Protein AF-A0A920PI65-F1 (afdb_monomer_lite)

Structure (mmCIF, N/CA/C/O backbone):
data_AF-A0A920PI65-F1
#
_entry.id   AF-A0A920PI65-F1
#
loop_
_atom_site.group_PDB
_atom_site.id
_atom_site.type_symbol
_atom_site.label_atom_id
_atom_site.label_alt_id
_atom_site.label_comp_id
_atom_site.label_asym_id
_atom_site.label_entity_id
_atom_site.label_seq_id
_atom_site.pdbx_PDB_ins_code
_atom_site.Cartn_x
_atom_site.Cartn_y
_atom_site.Cartn_z
_atom_site.occupancy
_atom_site.B_iso_or_equiv
_atom_site.auth_seq_id
_atom_site.auth_comp_id
_atom_site.auth_asym_id
_atom_site.auth_atom_id
_atom_site.pdbx_PDB_model_num
ATOM 1 N N . MET A 1 1 ? -12.262 5.593 -22.373 1.00 29.77 1 MET A N 1
ATOM 2 C CA . MET A 1 1 ? -11.069 4.930 -21.814 1.00 29.77 1 MET A CA 1
ATOM 3 C C . MET A 1 1 ? -11.599 3.911 -20.822 1.00 29.77 1 MET A C 1
ATOM 5 O O . MET A 1 1 ? -12.071 4.310 -19.769 1.00 29.77 1 MET A O 1
ATOM 9 N N . LYS A 1 2 ? -11.741 2.649 -21.243 1.00 24.19 2 LYS A N 1
ATOM 10 C CA . LYS A 1 2 ? -12.342 1.611 -20.395 1.00 24.19 2 LYS A CA 1
ATOM 11 C C . LYS A 1 2 ? -11.337 1.237 -19.317 1.00 24.19 2 LYS A C 1
ATOM 13 O O . LYS A 1 2 ? -10.167 1.021 -19.628 1.00 24.19 2 LYS A O 1
ATOM 18 N N . SER A 1 3 ? -11.783 1.248 -18.072 1.00 31.23 3 SER A N 1
ATOM 19 C CA . SER A 1 3 ? -10.965 0.837 -16.945 1.00 31.23 3 SER A CA 1
ATOM 20 C C . SER A 1 3 ? -10.811 -0.688 -16.953 1.00 31.23 3 SER A C 1
ATOM 22 O O . SER A 1 3 ? -11.662 -1.409 -17.479 1.00 31.23 3 SER A O 1
ATOM 24 N N . LEU A 1 4 ? -9.711 -1.185 -16.382 1.00 33.09 4 LEU A N 1
ATOM 25 C CA . LEU A 1 4 ? -9.401 -2.619 -16.282 1.00 33.09 4 LEU A CA 1
ATOM 26 C C . LEU A 1 4 ? -10.522 -3.420 -15.573 1.00 33.09 4 LEU A C 1
ATOM 28 O O . LEU A 1 4 ? -10.635 -4.626 -15.769 1.00 33.09 4 LEU A O 1
ATOM 32 N N . TRP A 1 5 ? -11.385 -2.723 -14.823 1.00 31.22 5 TRP A N 1
ATOM 33 C CA . TRP A 1 5 ? -12.541 -3.229 -14.080 1.00 31.22 5 TRP A CA 1
ATOM 34 C C . TRP A 1 5 ? -13.646 -3.849 -14.948 1.00 31.22 5 TRP A C 1
ATOM 36 O O . TRP A 1 5 ? -14.326 -4.761 -14.495 1.00 31.22 5 TRP A O 1
ATOM 46 N N . GLU A 1 6 ? -13.827 -3.415 -16.201 1.00 26.77 6 GLU A N 1
ATOM 47 C CA . GLU A 1 6 ? -14.887 -3.966 -17.068 1.00 26.77 6 GLU A CA 1
ATOM 48 C C . GLU A 1 6 ? -14.547 -5.354 -17.654 1.00 26.77 6 GLU A C 1
ATOM 50 O O . GLU A 1 6 ? -15.410 -5.986 -18.261 1.00 26.77 6 GLU A O 1
ATOM 55 N N . LEU A 1 7 ? -13.306 -5.840 -17.505 1.00 29.92 7 LEU A N 1
ATOM 56 C CA . LEU A 1 7 ? -12.799 -7.038 -18.196 1.00 29.92 7 LEU A CA 1
ATOM 57 C C . LEU A 1 7 ? -12.661 -8.292 -17.311 1.00 29.92 7 LEU A C 1
ATOM 59 O O . LEU A 1 7 ? -12.453 -9.376 -17.851 1.00 29.92 7 LEU A O 1
ATOM 63 N N . THR A 1 8 ? -12.764 -8.184 -15.982 1.00 33.88 8 THR A N 1
ATOM 64 C CA . THR A 1 8 ? -12.410 -9.274 -15.043 1.00 33.88 8 THR A CA 1
ATOM 65 C C . THR A 1 8 ? -13.589 -9.903 -14.290 1.00 33.88 8 THR A C 1
ATOM 67 O O . THR A 1 8 ? -13.377 -10.837 -13.522 1.00 33.88 8 THR A O 1
ATOM 70 N N . SER A 1 9 ? -14.830 -9.470 -14.538 1.00 29.69 9 SER A N 1
ATOM 71 C CA . SER A 1 9 ? -16.031 -9.876 -13.777 1.00 29.69 9 SER A CA 1
ATOM 72 C C . SER A 1 9 ? -16.473 -11.351 -13.921 1.00 29.69 9 SER A C 1
ATOM 74 O O . SER A 1 9 ? -17.528 -11.703 -13.401 1.00 29.69 9 SER A O 1
ATOM 76 N N . ASP A 1 10 ? -15.723 -12.221 -14.609 1.00 26.03 10 ASP A N 1
ATOM 77 C CA . ASP A 1 10 ? -16.235 -13.534 -15.050 1.00 26.03 10 ASP A CA 1
ATOM 78 C C . ASP A 1 10 ? -15.689 -14.765 -14.288 1.00 26.03 10 ASP A C 1
ATOM 80 O O . ASP A 1 10 ? -16.074 -15.890 -14.599 1.00 26.03 10 ASP A O 1
ATOM 84 N N . ARG A 1 11 ? -14.801 -14.627 -13.284 1.00 32.66 11 ARG A N 1
ATOM 85 C CA . ARG A 1 11 ? -14.308 -15.789 -12.499 1.00 32.66 11 ARG A CA 1
ATOM 86 C C . ARG A 1 11 ? -13.902 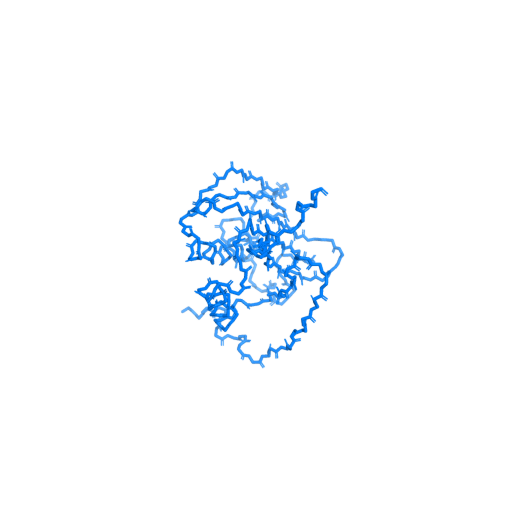-15.439 -11.058 1.00 32.66 11 ARG A C 1
ATOM 88 O O . ARG A 1 11 ? -12.780 -14.993 -10.840 1.00 32.66 11 ARG A O 1
ATOM 95 N N . ALA A 1 12 ? -14.755 -15.738 -10.075 1.00 32.81 12 ALA A N 1
ATOM 96 C CA . ALA A 1 12 ? -14.411 -15.733 -8.645 1.00 32.81 12 ALA A CA 1
ATOM 97 C C . ALA A 1 12 ? -14.524 -17.151 -8.044 1.00 32.81 12 ALA A C 1
ATOM 99 O O . ALA A 1 12 ? -15.470 -17.879 -8.341 1.00 32.81 12 ALA A O 1
ATOM 100 N N . GLY A 1 13 ? -13.538 -17.548 -7.229 1.00 29.41 13 GLY A N 1
ATOM 101 C CA . GLY A 1 13 ? -13.458 -18.837 -6.527 1.00 29.41 13 GLY A CA 1
ATOM 102 C C . GLY A 1 13 ? -13.447 -18.659 -5.001 1.00 29.41 13 GLY A C 1
ATOM 103 O O . GLY A 1 13 ? -12.897 -17.686 -4.497 1.00 29.41 13 GLY A O 1
ATOM 104 N N . HIS A 1 14 ? -14.081 -19.601 -4.296 1.00 30.62 14 HIS A N 1
ATOM 105 C CA . HIS A 1 14 ? -14.411 -19.603 -2.860 1.00 30.62 14 HIS A CA 1
ATOM 106 C C . HIS A 1 14 ? -13.203 -19.653 -1.894 1.00 30.62 14 HIS A C 1
ATOM 108 O O . HIS A 1 14 ? -12.282 -20.438 -2.106 1.00 30.62 14 HIS A O 1
ATOM 114 N N . GLY A 1 15 ? -13.265 -18.904 -0.780 1.00 29.81 15 GLY A N 1
ATOM 115 C CA . GLY A 1 15 ? -12.356 -19.009 0.380 1.00 29.81 15 GLY A CA 1
ATOM 116 C C . GLY A 1 15 ? -13.027 -19.660 1.604 1.00 29.81 15 GLY A C 1
ATOM 117 O O . GLY A 1 15 ? -14.224 -19.473 1.815 1.00 29.81 15 GLY A O 1
ATOM 118 N N . GLN A 1 16 ? -12.271 -20.447 2.384 1.00 26.97 16 GLN A N 1
ATOM 119 C CA . GLN A 1 16 ? -12.708 -21.143 3.611 1.00 26.97 16 GLN A CA 1
ATOM 120 C C . GLN A 1 16 ? -12.143 -20.471 4.880 1.00 26.97 16 GLN A C 1
ATOM 122 O O . GLN A 1 16 ? -11.017 -19.982 4.859 1.00 26.97 16 GLN A O 1
ATOM 127 N N . CYS A 1 17 ? -12.921 -20.491 5.972 1.00 27.92 17 CYS A N 1
ATOM 128 C CA . CYS A 1 17 ? -12.600 -19.941 7.299 1.00 27.92 17 CYS A CA 1
ATOM 129 C C . CYS A 1 17 ? -11.798 -20.945 8.157 1.00 27.92 17 CYS A C 1
ATOM 131 O O . CYS A 1 17 ? -12.104 -22.138 8.126 1.00 27.92 17 CYS A O 1
ATOM 133 N N . VAL A 1 18 ? -10.814 -20.478 8.939 1.00 30.36 18 VAL A N 1
ATOM 134 C CA . VAL A 1 18 ? -10.137 -21.260 9.995 1.00 30.36 18 VAL A CA 1
ATOM 135 C C . VAL A 1 18 ? -10.159 -20.457 11.298 1.00 30.36 18 VAL A C 1
ATOM 137 O O . VAL A 1 18 ? -9.571 -19.380 11.382 1.00 30.36 18 VAL A O 1
ATOM 140 N N . GLU A 1 19 ? -10.825 -21.003 12.309 1.00 36.00 19 GLU A N 1
ATOM 141 C CA . GLU A 1 19 ? -10.927 -20.491 13.679 1.00 36.00 19 GLU A CA 1
ATOM 142 C C . GLU A 1 19 ? -9.970 -21.305 14.565 1.00 36.00 19 GLU A C 1
ATOM 144 O O . GLU A 1 19 ? -10.100 -22.523 14.574 1.00 36.00 19 GLU A O 1
ATOM 149 N N . ASP A 1 20 ? -8.984 -20.658 15.218 1.00 31.56 20 ASP A N 1
ATOM 150 C CA . ASP A 1 20 ? -8.366 -21.114 16.497 1.00 31.56 20 ASP A CA 1
ATOM 151 C C . ASP A 1 20 ? -7.124 -20.322 16.976 1.00 31.56 20 ASP A C 1
ATOM 153 O O . ASP A 1 20 ? -6.540 -20.617 18.018 1.00 31.56 20 ASP A O 1
ATOM 157 N N . ALA A 1 21 ? -6.736 -19.239 16.310 1.00 35.09 21 ALA A N 1
ATOM 158 C CA . ALA A 1 21 ? -5.955 -18.181 16.954 1.00 35.09 21 ALA A CA 1
ATOM 159 C C . ALA A 1 21 ? -6.862 -16.955 17.034 1.00 35.09 21 ALA A C 1
ATOM 161 O O . ALA A 1 21 ? -7.636 -16.738 16.110 1.00 35.09 21 ALA A O 1
ATOM 162 N N . GLY A 1 22 ? -6.781 -16.127 18.079 1.00 34.72 22 GLY A N 1
ATOM 163 C CA . GLY A 1 22 ? -7.484 -14.830 18.169 1.00 34.72 22 GLY A CA 1
ATOM 164 C C . GLY A 1 22 ? -7.027 -13.792 17.126 1.00 34.72 22 GLY A C 1
ATOM 165 O O . GLY A 1 22 ? -6.930 -12.609 17.426 1.00 34.72 22 GLY A O 1
ATOM 166 N N . VAL A 1 23 ? -6.685 -14.259 15.929 1.00 36.06 23 VAL A N 1
ATOM 167 C CA . VAL A 1 23 ? -6.328 -13.554 14.715 1.00 36.06 23 VAL A CA 1
ATOM 168 C C . VAL A 1 23 ? -7.332 -14.045 13.673 1.00 36.06 23 VAL A C 1
ATOM 170 O O . VAL A 1 23 ? -7.195 -15.151 13.150 1.00 36.06 23 VAL A O 1
ATOM 173 N N . VAL A 1 24 ? -8.368 -13.251 13.401 1.00 40.75 24 VAL A N 1
ATOM 174 C CA . VAL A 1 24 ? -9.235 -13.494 12.241 1.00 40.75 24 VAL A CA 1
ATOM 175 C C . VAL A 1 24 ? -8.351 -13.333 11.006 1.00 40.75 24 VAL A C 1
ATOM 177 O O . VAL A 1 24 ? -7.825 -12.253 10.749 1.00 40.75 24 VAL A O 1
ATOM 180 N N . ASN A 1 25 ? -8.103 -14.435 10.302 1.00 38.75 25 ASN A N 1
ATOM 181 C CA . ASN A 1 25 ? -7.073 -14.530 9.276 1.00 38.75 25 ASN A CA 1
ATOM 182 C C . ASN A 1 25 ? -7.667 -14.885 7.904 1.00 38.75 25 ASN A C 1
ATOM 184 O O . ASN A 1 25 ? -8.428 -15.837 7.768 1.00 38.75 25 ASN A O 1
ATOM 188 N N . VAL A 1 26 ? -7.165 -14.152 6.904 1.00 40.97 26 VAL A N 1
ATOM 189 C CA . VAL A 1 26 ? -7.153 -14.390 5.448 1.00 40.97 26 VAL A CA 1
ATOM 190 C C . VAL A 1 26 ? -8.433 -14.096 4.655 1.00 40.97 26 VAL A C 1
ATOM 192 O O . VAL A 1 26 ? -9.360 -14.897 4.592 1.00 40.97 26 VAL A O 1
ATOM 195 N N . VAL A 1 27 ? -8.364 -13.031 3.845 1.00 41.81 27 VAL A N 1
ATOM 196 C CA . VAL A 1 27 ? -8.966 -13.028 2.503 1.00 41.81 27 VAL A CA 1
ATOM 197 C C . VAL A 1 27 ? -7.903 -12.621 1.477 1.00 41.81 27 VAL A C 1
ATOM 199 O O . VAL A 1 27 ? -7.287 -11.561 1.571 1.00 41.81 27 VAL A O 1
ATOM 202 N N . ASN A 1 28 ? -7.677 -13.509 0.508 1.00 41.00 28 ASN A N 1
ATOM 203 C CA . ASN A 1 28 ? -6.784 -13.338 -0.636 1.00 41.00 28 ASN A CA 1
ATOM 204 C C . ASN A 1 28 ? -7.490 -12.459 -1.684 1.00 41.00 28 ASN A C 1
ATOM 206 O O . ASN A 1 28 ? -8.526 -12.862 -2.217 1.00 41.00 28 ASN A O 1
ATOM 210 N N . PHE A 1 29 ? -6.963 -11.264 -1.961 1.00 48.81 29 PHE A N 1
ATOM 211 C CA . PHE A 1 29 ? -7.580 -10.285 -2.859 1.00 48.81 29 PHE A CA 1
ATOM 212 C C . PHE A 1 29 ? -6.817 -10.196 -4.179 1.00 48.81 29 PHE A C 1
ATOM 214 O O . PHE A 1 29 ? -5.951 -9.339 -4.334 1.00 48.81 29 PHE A O 1
ATOM 221 N N . PRO A 1 30 ? -7.152 -10.983 -5.208 1.00 39.09 30 PRO A N 1
ATOM 222 C CA . PRO A 1 30 ? -6.666 -10.639 -6.532 1.00 39.09 30 PRO A CA 1
ATOM 223 C C . PRO A 1 30 ? -7.410 -9.417 -7.108 1.00 39.09 30 PRO A C 1
ATOM 225 O O . PRO A 1 30 ? -6.855 -8.743 -7.971 1.00 39.09 30 PRO A O 1
ATOM 228 N N . PHE A 1 31 ? -8.618 -9.091 -6.621 1.00 45.06 31 PHE A N 1
ATOM 229 C CA . PHE A 1 31 ? -9.453 -7.988 -7.110 1.00 45.06 31 PHE A CA 1
ATOM 230 C C . PHE A 1 31 ? -10.370 -7.492 -5.981 1.00 45.06 31 PHE A C 1
ATOM 232 O O . PHE A 1 31 ? -11.072 -8.298 -5.378 1.00 45.06 31 PHE A O 1
ATOM 239 N N . ALA A 1 32 ? -10.350 -6.198 -5.660 1.00 45.94 32 ALA A N 1
ATOM 240 C CA . ALA A 1 32 ? -11.229 -5.596 -4.656 1.00 45.94 32 ALA A CA 1
ATOM 241 C C . ALA A 1 32 ? -12.705 -5.727 -5.085 1.00 45.94 32 ALA A C 1
ATOM 243 O O . ALA A 1 32 ? -13.217 -4.902 -5.838 1.00 45.94 32 ALA A O 1
ATOM 244 N N . ASP A 1 33 ? -13.365 -6.799 -4.651 1.00 54.50 33 ASP A N 1
ATOM 245 C CA . ASP A 1 33 ? -14.791 -7.024 -4.868 1.00 54.50 33 ASP A CA 1
ATOM 246 C C . ASP A 1 33 ? -15.602 -6.152 -3.897 1.00 54.50 33 ASP A C 1
ATOM 248 O O . ASP A 1 33 ? -15.332 -6.118 -2.690 1.00 54.50 33 ASP A O 1
ATOM 252 N N . ALA A 1 34 ? -16.624 -5.470 -4.418 1.00 53.53 34 ALA A N 1
ATOM 253 C CA . ALA A 1 34 ? -17.584 -4.710 -3.626 1.00 53.53 34 ALA A CA 1
ATOM 254 C C . ALA A 1 34 ? -18.240 -5.585 -2.545 1.00 53.53 34 ALA A C 1
ATOM 256 O O . ALA A 1 34 ? -18.548 -5.090 -1.466 1.00 53.53 34 ALA A O 1
ATOM 257 N N . GLN A 1 35 ? -18.403 -6.890 -2.787 1.00 52.50 35 GLN A N 1
ATOM 258 C CA . GLN A 1 35 ? -18.973 -7.804 -1.800 1.00 52.50 35 GLN A CA 1
ATOM 259 C C . GLN A 1 35 ? -18.072 -7.995 -0.571 1.00 52.50 35 GLN A C 1
ATOM 261 O O . GLN A 1 35 ? -18.573 -8.029 0.550 1.00 52.50 35 GLN A O 1
ATOM 266 N N . ALA A 1 36 ? -16.754 -8.081 -0.759 1.00 57.78 36 ALA A N 1
ATOM 267 C CA . ALA A 1 36 ? -15.803 -8.243 0.340 1.00 57.78 36 ALA A CA 1
ATOM 268 C C . ALA A 1 36 ? -15.636 -6.944 1.141 1.00 57.78 36 ALA A C 1
ATOM 270 O O . ALA A 1 36 ? -15.553 -6.983 2.366 1.00 57.78 36 ALA A O 1
ATOM 271 N N . ILE A 1 37 ? -15.663 -5.791 0.464 1.00 63.25 37 ILE A N 1
ATOM 272 C CA . ILE A 1 37 ? -15.686 -4.478 1.125 1.00 63.25 37 ILE A CA 1
ATOM 273 C C . ILE A 1 37 ? -16.965 -4.334 1.954 1.00 63.25 37 ILE A C 1
ATOM 275 O O . ILE A 1 37 ? -16.884 -4.013 3.134 1.00 63.25 37 ILE A O 1
ATOM 279 N N . ASN A 1 38 ? -18.126 -4.660 1.379 1.00 65.25 38 ASN A N 1
ATOM 280 C CA . ASN A 1 38 ? -19.400 -4.639 2.097 1.00 65.25 38 ASN A CA 1
ATOM 281 C C . ASN A 1 38 ? -19.410 -5.625 3.273 1.00 65.25 38 ASN A C 1
ATOM 283 O O . ASN A 1 38 ? -20.003 -5.331 4.304 1.00 65.25 38 ASN A O 1
ATOM 287 N N . PHE A 1 39 ? -18.757 -6.783 3.139 1.00 63.19 39 PHE A N 1
ATOM 288 C CA . PHE A 1 39 ? -18.606 -7.740 4.232 1.00 63.19 39 PHE A CA 1
ATOM 289 C C . PHE A 1 39 ? -17.760 -7.154 5.368 1.00 63.19 39 PHE A C 1
ATOM 291 O O . PHE A 1 39 ? -18.178 -7.221 6.519 1.00 63.19 39 PHE A O 1
ATOM 298 N N . ILE A 1 40 ? -16.616 -6.534 5.066 1.00 66.00 40 ILE A N 1
ATOM 299 C CA . ILE A 1 40 ? -15.779 -5.870 6.076 1.00 66.00 40 ILE A CA 1
ATOM 300 C C . ILE A 1 40 ? -16.555 -4.726 6.742 1.00 66.00 40 ILE A C 1
ATOM 302 O O . ILE A 1 40 ? -16.621 -4.677 7.965 1.00 66.00 40 ILE A O 1
ATOM 306 N N . GLU A 1 41 ? -17.201 -3.853 5.965 1.00 68.19 41 GLU A N 1
ATOM 307 C CA . GLU A 1 41 ? -18.021 -2.755 6.496 1.00 68.19 41 GLU A CA 1
ATOM 308 C C . GLU A 1 41 ? -19.160 -3.274 7.393 1.00 68.19 41 GLU A C 1
ATOM 310 O O . GLU A 1 41 ? -19.354 -2.760 8.495 1.00 68.19 41 GLU A O 1
ATOM 315 N N . ALA A 1 42 ? -19.873 -4.325 6.970 1.00 64.88 42 ALA A N 1
ATOM 316 C CA . ALA A 1 42 ? -20.967 -4.915 7.740 1.00 64.88 42 ALA A CA 1
ATOM 317 C C . ALA A 1 42 ? -20.484 -5.512 9.071 1.00 64.88 42 ALA A C 1
ATOM 319 O O . ALA A 1 42 ? -21.045 -5.182 10.115 1.00 64.88 42 ALA A O 1
ATOM 320 N N . ASN A 1 43 ? -19.409 -6.307 9.049 1.00 63.53 43 ASN A N 1
ATOM 321 C CA . ASN A 1 43 ? -18.868 -6.973 10.242 1.00 63.53 43 ASN A CA 1
ATOM 322 C C . ASN A 1 43 ? -18.126 -6.012 11.195 1.00 63.53 43 ASN A C 1
ATOM 324 O O . ASN A 1 43 ? -17.973 -6.296 12.383 1.00 63.53 43 ASN A O 1
ATOM 328 N N . LEU A 1 44 ? -17.644 -4.870 10.692 1.00 66.88 44 LEU A N 1
ATOM 329 C CA . LEU A 1 44 ? -17.165 -3.775 11.540 1.00 66.88 44 LEU A CA 1
ATOM 330 C C . LEU A 1 44 ? -18.337 -3.036 12.197 1.00 66.88 44 LEU A C 1
ATOM 332 O O . LEU A 1 44 ? -18.243 -2.646 13.357 1.00 66.88 44 LEU A O 1
ATOM 336 N N . SER A 1 45 ? -19.448 -2.856 11.474 1.00 64.62 45 SER A N 1
ATOM 337 C CA . SER A 1 45 ? -20.621 -2.132 11.978 1.00 64.62 45 SER A CA 1
ATOM 338 C C . SER A 1 45 ? -21.450 -2.915 13.001 1.00 64.62 45 SER A C 1
ATOM 340 O O . SER A 1 45 ? -22.059 -2.305 13.879 1.00 64.62 45 SER A O 1
ATOM 342 N N . ASP A 1 46 ? -21.472 -4.248 12.912 1.00 63.56 46 ASP A N 1
ATOM 343 C CA . ASP A 1 46 ? -22.233 -5.115 13.821 1.00 63.56 46 ASP A CA 1
ATOM 344 C C . ASP A 1 46 ? -21.452 -5.525 15.088 1.00 63.56 46 ASP A C 1
ATOM 346 O O . ASP A 1 46 ? -22.020 -6.135 15.995 1.00 63.56 46 ASP A O 1
ATOM 350 N N . GLY A 1 47 ? -20.170 -5.146 15.180 1.00 60.09 47 GLY A N 1
ATOM 351 C CA . GLY A 1 47 ? -19.298 -5.416 16.324 1.00 60.09 47 GLY A CA 1
ATOM 352 C C . GLY A 1 47 ? -18.756 -6.848 16.404 1.00 60.09 47 GLY A C 1
ATOM 353 O O . GLY A 1 47 ? -18.049 -7.164 17.362 1.00 60.09 47 GLY A O 1
ATOM 354 N N . THR A 1 48 ? -19.030 -7.708 15.416 1.00 61.19 48 THR A N 1
ATOM 355 C CA . THR A 1 48 ? -18.600 -9.122 15.396 1.00 61.19 48 THR A CA 1
ATOM 356 C C . THR A 1 48 ? -17.080 -9.260 15.346 1.00 61.19 48 THR A C 1
ATOM 358 O O . THR A 1 48 ? -16.512 -10.187 15.924 1.00 61.19 48 THR A O 1
ATOM 361 N N . VAL A 1 49 ? -16.403 -8.315 14.691 1.00 61.22 49 VAL A N 1
ATOM 362 C CA . VAL A 1 49 ? -14.939 -8.297 14.565 1.00 61.22 49 VAL A CA 1
ATOM 363 C C . VAL A 1 49 ? -14.242 -7.829 15.853 1.00 61.22 49 VAL A C 1
ATOM 365 O O . VAL A 1 49 ? -13.085 -8.175 16.066 1.00 61.22 49 VAL A O 1
ATOM 368 N N . GLY A 1 50 ? -14.931 -7.139 16.769 1.00 65.69 50 GLY A N 1
ATOM 369 C CA . GLY A 1 50 ? -14.303 -6.500 17.932 1.00 65.69 50 GLY A CA 1
ATOM 370 C C . GLY A 1 50 ? -13.501 -5.243 17.565 1.00 65.69 50 GLY A C 1
ATOM 371 O O . GLY A 1 50 ? -13.611 -4.724 16.454 1.00 65.69 50 GLY A O 1
ATOM 372 N N . ASP A 1 51 ? -12.690 -4.737 18.498 1.00 71.56 51 ASP A N 1
ATOM 373 C CA . ASP A 1 51 ? -11.925 -3.501 18.288 1.00 71.56 51 ASP A CA 1
ATOM 374 C C . ASP A 1 51 ? -10.718 -3.764 17.379 1.00 71.56 51 ASP A C 1
ATOM 376 O O . ASP A 1 51 ? -9.789 -4.482 17.767 1.00 71.56 51 ASP A O 1
ATOM 380 N N . VAL A 1 52 ? -10.701 -3.171 16.183 1.00 76.88 52 VAL A N 1
ATOM 381 C CA . VAL A 1 52 ? -9.562 -3.270 15.258 1.00 76.88 52 VAL A CA 1
ATOM 382 C C . VAL A 1 52 ? -8.305 -2.685 15.914 1.00 76.88 52 VAL A C 1
ATOM 384 O O . VAL A 1 52 ? -8.286 -1.565 16.417 1.00 76.88 52 VAL A O 1
ATOM 387 N N . THR A 1 53 ? -7.222 -3.460 15.938 1.00 81.44 53 THR A N 1
ATOM 388 C CA . THR A 1 53 ? -5.939 -3.061 16.542 1.00 81.44 53 THR A CA 1
ATOM 389 C C . THR A 1 53 ? -4.898 -2.643 15.511 1.00 81.44 53 THR A C 1
ATOM 391 O O . THR A 1 53 ? -3.920 -1.985 15.860 1.00 81.44 53 THR A O 1
ATOM 394 N N . GLY A 1 54 ? -5.104 -2.986 14.240 1.00 86.50 54 GLY A N 1
ATOM 395 C CA . GLY A 1 54 ? -4.265 -2.546 13.130 1.00 86.50 54 GLY A CA 1
ATOM 396 C C . GLY A 1 54 ? -4.583 -3.291 11.843 1.00 86.50 54 GLY A C 1
ATOM 397 O O . GLY A 1 54 ? -5.315 -4.279 11.860 1.00 86.50 54 GLY A O 1
ATOM 398 N N . VAL A 1 55 ? -4.003 -2.825 10.742 1.00 90.88 55 VAL A N 1
ATOM 399 C CA . VAL A 1 55 ? -4.114 -3.440 9.413 1.00 90.88 55 VAL A CA 1
ATOM 400 C C . VAL A 1 55 ? -2.722 -3.736 8.872 1.00 90.88 55 VAL A C 1
ATOM 402 O O . VAL A 1 55 ? -1.806 -2.939 9.058 1.00 90.88 55 VAL A O 1
ATOM 405 N N . ASP A 1 56 ? -2.571 -4.855 8.173 1.00 92.94 56 ASP A N 1
ATOM 406 C CA . ASP A 1 56 ? -1.366 -5.201 7.429 1.00 92.94 56 ASP A CA 1
ATOM 407 C C . ASP A 1 56 ? -1.719 -5.561 5.982 1.00 92.94 56 ASP A C 1
ATOM 409 O O . ASP A 1 56 ? -2.599 -6.389 5.718 1.00 92.94 56 ASP A O 1
ATOM 413 N N . VAL A 1 57 ? -1.032 -4.904 5.048 1.00 93.25 57 VAL A N 1
ATOM 414 C CA . VAL A 1 57 ? -1.188 -5.080 3.605 1.00 93.25 57 VAL A CA 1
ATOM 415 C C . VAL A 1 57 ? 0.121 -5.602 3.027 1.00 93.25 57 VAL A C 1
ATOM 417 O O . VAL A 1 57 ? 1.152 -4.929 3.104 1.00 93.25 57 VAL A O 1
ATOM 420 N N . ARG A 1 58 ? 0.088 -6.791 2.421 1.00 94.06 58 ARG A N 1
ATOM 421 C CA . ARG A 1 58 ? 1.271 -7.439 1.838 1.00 94.06 58 ARG A CA 1
ATOM 422 C C . ARG A 1 58 ? 1.084 -7.709 0.365 1.00 94.06 58 ARG A C 1
ATOM 424 O O . ARG A 1 58 ? 0.075 -8.273 -0.047 1.00 94.06 58 ARG A O 1
ATOM 431 N N . LEU A 1 59 ? 2.084 -7.337 -0.423 1.00 93.62 59 LEU A N 1
ATOM 432 C CA . LEU A 1 59 ? 2.104 -7.574 -1.858 1.00 93.62 59 LEU A CA 1
ATOM 433 C C . LEU A 1 59 ? 3.367 -8.331 -2.256 1.00 93.62 59 LEU A C 1
ATOM 435 O O 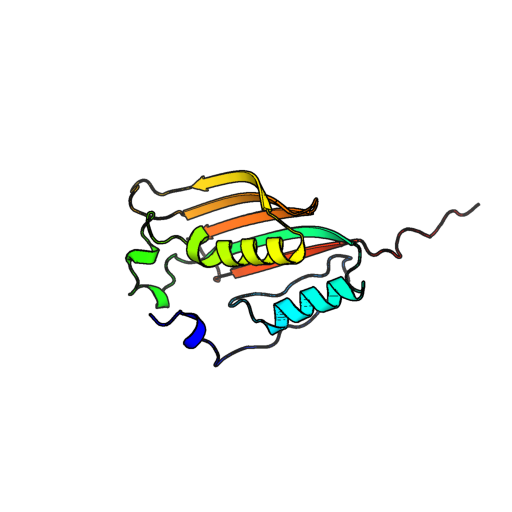. LEU A 1 59 ? 4.475 -7.975 -1.863 1.00 93.62 59 LEU A O 1
ATOM 439 N N . HIS A 1 60 ? 3.215 -9.331 -3.110 1.00 93.62 60 HIS A N 1
ATOM 440 C CA . HIS A 1 60 ? 4.331 -9.929 -3.831 1.00 93.62 60 HIS A CA 1
ATOM 441 C C . HIS A 1 60 ? 3.900 -10.167 -5.270 1.00 93.62 60 HIS A C 1
ATOM 443 O O . HIS A 1 60 ? 2.849 -10.753 -5.517 1.00 93.62 60 HIS A O 1
ATOM 449 N N . PHE A 1 61 ? 4.717 -9.720 -6.216 1.00 92.25 61 PHE A N 1
ATOM 450 C CA . PHE A 1 61 ? 4.552 -10.030 -7.630 1.00 92.25 61 PHE A CA 1
ATOM 451 C C . PHE A 1 61 ? 5.759 -10.811 -8.117 1.00 92.25 61 PHE A C 1
ATOM 453 O O . PHE A 1 61 ? 6.886 -10.346 -7.971 1.00 92.25 61 PHE A O 1
ATOM 460 N N . THR A 1 62 ? 5.547 -11.951 -8.778 1.00 91.88 62 THR A N 1
ATOM 461 C CA . THR A 1 62 ? 6.654 -12.697 -9.402 1.00 91.88 62 THR A CA 1
ATOM 462 C C . THR A 1 62 ? 7.393 -11.813 -10.412 1.00 91.88 62 THR A C 1
ATOM 464 O O . THR A 1 62 ? 8.614 -11.862 -10.544 1.00 91.88 62 THR A O 1
ATOM 467 N N . SER A 1 63 ? 6.640 -10.981 -11.135 1.00 88.25 63 SER A N 1
ATOM 468 C CA . SER A 1 63 ? 7.175 -9.953 -12.020 1.00 88.25 63 SER A CA 1
ATOM 469 C C . SER A 1 63 ? 6.190 -8.800 -12.154 1.00 88.25 63 SER A C 1
ATOM 471 O O . SER A 1 63 ? 5.002 -9.039 -12.388 1.00 88.25 63 SER A O 1
ATOM 473 N N . TRP A 1 64 ? 6.695 -7.571 -12.127 1.00 88.12 64 TRP A N 1
ATOM 474 C CA . TRP A 1 64 ? 5.940 -6.380 -12.483 1.00 88.12 64 TRP A CA 1
ATOM 475 C C . TRP A 1 64 ? 6.484 -5.740 -13.768 1.00 88.12 64 TRP A C 1
ATOM 477 O O . TRP A 1 64 ? 7.694 -5.523 -13.877 1.00 88.12 64 TRP A O 1
ATOM 487 N N . PRO A 1 65 ? 5.625 -5.404 -14.747 1.00 85.00 65 PRO A N 1
ATOM 488 C CA . PRO A 1 65 ? 4.204 -5.727 -14.851 1.00 85.00 65 PRO A CA 1
ATOM 489 C C . PRO A 1 65 ? 3.987 -7.235 -14.973 1.00 85.00 65 PRO A C 1
ATOM 491 O O . PRO A 1 65 ? 4.871 -7.971 -15.426 1.00 85.00 65 PRO A O 1
ATOM 494 N N . ARG A 1 66 ? 2.794 -7.706 -14.606 1.00 81.31 66 ARG A N 1
ATOM 495 C CA . ARG A 1 66 ? 2.475 -9.135 -14.685 1.00 81.31 66 ARG A CA 1
ATOM 496 C C . ARG A 1 66 ? 2.523 -9.622 -16.132 1.00 81.31 66 ARG A C 1
ATOM 498 O O . ARG A 1 66 ? 2.347 -8.852 -17.074 1.00 81.31 66 ARG A O 1
ATOM 505 N N . VAL A 1 67 ? 2.716 -10.927 -16.331 1.00 73.75 67 VAL A N 1
ATOM 506 C CA . VAL A 1 67 ? 2.918 -11.516 -17.672 1.00 73.75 67 VAL A CA 1
ATOM 507 C C . VAL A 1 67 ? 1.796 -11.155 -18.654 1.00 73.75 67 VAL A C 1
ATOM 509 O O . VAL A 1 67 ? 2.073 -10.845 -19.811 1.00 73.75 67 VAL A O 1
ATOM 512 N N . TRP A 1 68 ? 0.550 -11.121 -18.186 1.00 69.88 68 TRP A N 1
ATOM 513 C CA . TRP A 1 68 ? -0.622 -10.750 -18.985 1.00 69.88 68 TRP A CA 1
ATOM 514 C C . TRP A 1 68 ? -0.775 -9.231 -19.202 1.00 69.88 68 TRP A C 1
ATOM 516 O O . TRP A 1 68 ? -1.516 -8.814 -20.085 1.00 69.88 68 TRP A O 1
ATOM 526 N N . GLN A 1 69 ? -0.042 -8.403 -18.451 1.00 64.12 69 GLN A N 1
ATOM 527 C CA . GLN A 1 69 ? -0.001 -6.939 -18.571 1.00 64.12 69 GLN A CA 1
ATOM 528 C C . GLN A 1 69 ? 1.171 -6.435 -19.427 1.00 64.12 69 GLN A C 1
ATOM 530 O O . GLN A 1 69 ? 1.313 -5.231 -19.624 1.00 64.12 69 GLN A O 1
ATOM 535 N N . LYS A 1 70 ? 2.016 -7.321 -19.971 1.00 62.19 70 LYS A N 1
ATOM 536 C CA . LYS A 1 70 ? 3.249 -6.943 -20.692 1.00 62.19 70 LYS A CA 1
ATOM 537 C C . LYS A 1 70 ? 3.042 -6.022 -21.902 1.00 62.19 70 LYS A C 1
ATOM 539 O O . LYS A 1 70 ? 3.976 -5.331 -22.302 1.00 62.19 70 LYS A O 1
ATOM 544 N N . THR A 1 71 ? 1.847 -5.986 -22.491 1.00 66.00 71 THR A N 1
ATOM 545 C CA . THR A 1 71 ? 1.520 -5.060 -23.591 1.00 66.00 71 THR A CA 1
ATOM 546 C C . THR A 1 71 ? 1.360 -3.611 -23.112 1.00 66.00 71 THR A C 1
ATOM 548 O O . THR A 1 71 ? 1.567 -2.682 -23.891 1.00 66.00 71 THR A O 1
ATOM 551 N N . ALA A 1 72 ? 1.089 -3.395 -21.823 1.00 73.50 72 ALA A N 1
ATOM 552 C CA . ALA A 1 72 ? 1.022 -2.093 -21.171 1.00 73.50 72 ALA A CA 1
ATOM 553 C C . ALA A 1 72 ? 2.394 -1.698 -20.593 1.00 73.50 72 ALA A C 1
ATOM 555 O O . ALA A 1 72 ? 2.573 -1.581 -19.384 1.00 73.50 72 ALA A O 1
ATOM 556 N N . ARG A 1 73 ? 3.380 -1.467 -21.475 1.00 73.50 73 ARG A N 1
ATOM 557 C CA . ARG A 1 73 ? 4.769 -1.106 -21.097 1.00 73.50 73 ARG A CA 1
ATOM 558 C C . ARG A 1 73 ? 4.872 0.091 -20.145 1.00 73.50 73 ARG A C 1
ATOM 560 O O . ARG A 1 73 ? 5.848 0.198 -19.414 1.00 73.50 73 ARG A O 1
ATOM 567 N N . TRP A 1 74 ? 3.880 0.978 -20.152 1.00 79.94 74 TRP A N 1
ATOM 568 C CA . TRP A 1 74 ? 3.824 2.141 -19.270 1.00 79.94 74 TRP A CA 1
ATOM 569 C C . TRP A 1 74 ? 3.748 1.769 -17.780 1.00 79.94 74 TRP A C 1
ATOM 571 O O . TRP A 1 74 ? 4.229 2.535 -16.955 1.00 79.94 74 TRP A O 1
ATOM 581 N N . LEU A 1 75 ? 3.236 0.580 -17.434 1.00 82.88 75 LEU A N 1
ATOM 582 C CA . LEU A 1 75 ? 3.183 0.079 -16.053 1.00 82.88 75 LEU A CA 1
ATOM 583 C C . LEU A 1 75 ? 4.573 -0.127 -15.436 1.00 82.88 75 LEU A C 1
ATOM 585 O O . LEU A 1 75 ? 4.701 -0.101 -14.214 1.00 82.88 75 LEU A O 1
ATOM 589 N N . SER A 1 76 ? 5.597 -0.338 -16.271 1.00 83.06 76 SER A N 1
ATOM 590 C CA . SER A 1 76 ? 7.000 -0.445 -15.853 1.00 83.06 76 SER A CA 1
ATOM 591 C C . SER A 1 76 ? 7.667 0.908 -15.625 1.00 83.06 76 SER A C 1
ATOM 593 O O . SER A 1 76 ? 8.788 0.935 -15.131 1.00 83.06 76 SER A O 1
ATOM 595 N N . LEU A 1 77 ? 7.050 2.013 -16.052 1.00 88.38 77 LEU A N 1
ATOM 596 C CA . LEU A 1 77 ? 7.666 3.338 -16.014 1.00 88.38 77 LEU A CA 1
ATOM 597 C C . LEU A 1 77 ? 7.314 4.053 -14.715 1.00 88.38 77 LEU A C 1
ATOM 599 O O . LEU A 1 77 ? 6.170 4.020 -14.275 1.00 88.38 77 LEU A O 1
ATOM 603 N N . ARG A 1 78 ? 8.278 4.754 -14.122 1.00 88.19 78 ARG A N 1
ATOM 604 C CA . ARG A 1 78 ? 8.104 5.435 -12.833 1.00 88.19 78 ARG A CA 1
ATOM 605 C C . ARG A 1 78 ? 7.092 6.574 -12.871 1.00 88.19 78 ARG A C 1
ATOM 607 O O . ARG A 1 78 ? 6.346 6.763 -11.920 1.00 88.19 78 ARG A O 1
ATOM 614 N N . GLU A 1 79 ? 7.076 7.347 -13.953 1.00 84.69 79 GLU A N 1
ATOM 615 C CA . GLU A 1 79 ? 6.203 8.524 -14.060 1.00 84.69 79 GLU A CA 1
ATOM 616 C C . GLU A 1 79 ? 4.723 8.152 -14.059 1.00 84.69 79 GLU A C 1
ATOM 618 O O . GLU A 1 79 ? 3.880 8.905 -13.572 1.00 84.69 79 GLU A O 1
ATOM 623 N N . GLN A 1 80 ? 4.410 7.007 -14.664 1.00 77.50 80 GLN A N 1
ATOM 624 C CA . GLN A 1 80 ? 3.049 6.648 -15.014 1.00 77.50 80 GLN A CA 1
ATOM 625 C C . GLN A 1 80 ? 2.664 5.235 -14.611 1.00 77.50 80 GLN A C 1
ATOM 627 O O . GLN A 1 80 ? 1.614 4.797 -15.036 1.00 77.50 80 GLN A O 1
ATOM 632 N N . GLY A 1 81 ? 3.461 4.506 -13.848 1.00 85.81 81 GLY A N 1
ATOM 633 C CA . GLY A 1 81 ? 3.218 3.100 -13.551 1.00 85.81 81 GLY A CA 1
ATOM 634 C C . GLY A 1 81 ? 3.550 2.770 -12.107 1.00 85.81 81 GLY A C 1
ATOM 635 O O . GLY A 1 81 ? 3.364 3.596 -11.215 1.00 85.81 81 GLY A O 1
ATOM 636 N N . GLY A 1 82 ? 4.044 1.553 -11.899 1.00 90.56 82 GLY A N 1
ATOM 637 C CA . GLY A 1 82 ? 4.357 1.038 -10.573 1.00 90.56 82 GLY A CA 1
ATOM 638 C C . GLY A 1 82 ? 3.149 0.435 -9.861 1.00 90.56 82 GLY A C 1
ATOM 639 O O . GLY A 1 82 ? 2.026 0.936 -9.924 1.00 90.56 82 GLY A O 1
ATOM 640 N N . PHE A 1 83 ? 3.371 -0.677 -9.173 1.00 91.19 83 PHE A N 1
ATOM 641 C CA . PHE A 1 83 ? 2.317 -1.349 -8.424 1.00 91.19 83 PHE A CA 1
ATOM 642 C C . PHE A 1 83 ? 1.890 -0.575 -7.171 1.00 91.19 83 PHE A C 1
ATOM 644 O O . PHE A 1 83 ? 0.772 -0.770 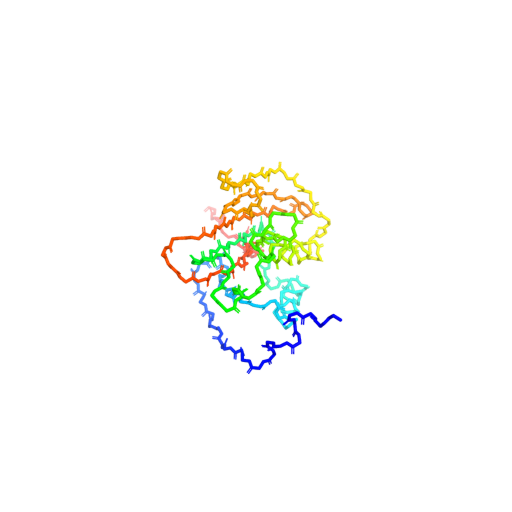-6.700 1.00 91.19 83 PHE A O 1
ATOM 651 N N . ILE A 1 84 ? 2.712 0.333 -6.641 1.00 93.75 84 ILE A N 1
ATOM 652 C CA . ILE A 1 84 ? 2.291 1.260 -5.586 1.00 93.75 84 ILE A CA 1
ATOM 653 C C . ILE A 1 84 ? 1.123 2.100 -6.103 1.00 93.75 84 ILE A C 1
ATOM 655 O O . ILE A 1 84 ? 0.075 2.201 -5.467 1.00 93.75 84 ILE A O 1
ATOM 659 N N . ARG A 1 85 ? 1.264 2.667 -7.300 1.00 90.19 85 ARG A N 1
ATOM 660 C CA . ARG A 1 85 ? 0.227 3.527 -7.864 1.00 90.19 85 ARG A CA 1
ATOM 661 C C . ARG A 1 85 ? -0.989 2.739 -8.337 1.00 90.19 85 ARG A C 1
ATOM 663 O O . ARG A 1 85 ? -2.113 3.181 -8.128 1.00 90.19 85 ARG A O 1
ATOM 670 N N . GLU A 1 86 ? -0.768 1.586 -8.957 1.00 87.56 86 GLU A N 1
ATOM 671 C CA . GLU A 1 86 ? -1.826 0.815 -9.625 1.00 87.56 86 GLU A CA 1
ATOM 672 C C . GLU A 1 86 ? -2.523 -0.205 -8.717 1.00 87.56 86 GLU A C 1
ATOM 674 O O . GLU A 1 86 ? -3.607 -0.674 -9.045 1.00 87.56 86 GLU A O 1
ATOM 679 N N . VAL A 1 87 ? -1.905 -0.589 -7.596 1.00 90.25 87 VAL A N 1
ATOM 680 C CA . VAL A 1 87 ? -2.453 -1.594 -6.673 1.00 90.25 87 VAL A CA 1
ATOM 681 C C . VAL A 1 87 ? -2.570 -1.028 -5.266 1.00 90.25 87 VAL A C 1
ATOM 683 O O . VAL A 1 87 ? -3.661 -1.034 -4.703 1.00 90.25 87 VAL A O 1
ATOM 686 N N . VAL A 1 88 ? -1.482 -0.501 -4.697 1.00 92.69 88 VAL A N 1
ATOM 687 C CA . VAL A 1 88 ? -1.473 -0.037 -3.294 1.00 92.69 88 VAL A CA 1
ATOM 688 C C . VAL A 1 88 ? -2.447 1.125 -3.074 1.00 92.69 88 VAL A C 1
ATOM 690 O O . VAL A 1 88 ? -3.088 1.185 -2.027 1.00 92.69 88 VAL A O 1
ATOM 693 N N . SER A 1 89 ? -2.653 1.989 -4.072 1.00 89.94 89 SER A N 1
ATOM 694 C CA . SER A 1 89 ? -3.643 3.077 -4.019 1.00 89.94 89 SER A CA 1
ATOM 695 C C . SER A 1 89 ? -5.067 2.605 -3.695 1.00 89.94 89 SER A C 1
ATOM 697 O O . SER A 1 89 ? -5.780 3.287 -2.959 1.00 89.94 89 SER A O 1
ATOM 699 N N . HIS A 1 90 ? -5.472 1.420 -4.162 1.00 87.19 90 HIS A N 1
ATOM 700 C CA . HIS A 1 90 ? -6.784 0.847 -3.853 1.00 87.19 90 HIS A CA 1
ATOM 701 C C . HIS A 1 90 ? -6.919 0.471 -2.376 1.00 87.19 90 HIS A C 1
ATOM 703 O O . HIS A 1 90 ? -7.985 0.652 -1.791 1.00 87.19 90 HIS A O 1
ATOM 709 N N . TYR A 1 91 ? -5.836 -0.002 -1.761 1.00 89.56 91 TYR A N 1
ATOM 710 C CA . TYR A 1 91 ? -5.815 -0.346 -0.341 1.00 89.56 91 TYR A CA 1
ATOM 711 C C . TYR A 1 91 ? -5.714 0.891 0.542 1.00 89.56 91 TYR A C 1
ATOM 713 O O . TYR A 1 91 ? -6.361 0.924 1.582 1.00 89.56 91 TYR A O 1
ATOM 721 N N . ILE A 1 92 ? -4.984 1.926 0.108 1.00 91.19 92 ILE A N 1
ATOM 722 C CA . ILE A 1 92 ? -4.993 3.235 0.776 1.00 91.19 92 ILE A CA 1
ATOM 723 C C . ILE A 1 92 ? -6.416 3.799 0.773 1.00 91.19 92 ILE A C 1
ATOM 725 O O . ILE A 1 92 ? -6.940 4.136 1.827 1.00 91.19 92 ILE A O 1
ATOM 729 N N . TYR A 1 93 ? -7.087 3.805 -0.381 1.00 88.06 93 TYR A N 1
ATOM 730 C CA . TYR A 1 93 ? -8.482 4.238 -0.467 1.00 88.06 93 TYR A CA 1
ATOM 731 C C . TYR A 1 93 ? -9.406 3.429 0.458 1.00 88.06 93 TYR A C 1
ATOM 733 O O . TYR A 1 93 ? -10.269 3.998 1.125 1.00 88.06 93 TYR A O 1
ATOM 741 N N . LEU A 1 94 ? -9.221 2.105 0.523 1.00 86.69 94 LEU A N 1
ATOM 742 C CA . LEU A 1 94 ? -10.004 1.241 1.403 1.00 86.69 94 LEU A CA 1
ATOM 743 C C . LEU A 1 94 ? -9.792 1.588 2.883 1.00 86.69 94 LEU A C 1
ATOM 745 O O . LEU A 1 94 ? -10.775 1.769 3.596 1.00 86.69 94 LEU A O 1
ATOM 749 N N . VAL A 1 95 ? -8.547 1.721 3.355 1.00 89.06 95 VAL A N 1
ATOM 750 C CA . VAL A 1 95 ? -8.298 2.075 4.767 1.00 89.06 95 VAL A CA 1
ATOM 751 C C . VAL A 1 95 ? -8.775 3.485 5.093 1.00 89.06 95 VAL A C 1
ATOM 753 O O . VAL A 1 95 ? -9.302 3.697 6.180 1.00 89.06 95 VAL A O 1
ATOM 756 N N . GLU A 1 96 ? -8.687 4.422 4.146 1.00 90.44 96 GLU A N 1
ATOM 757 C CA . GLU A 1 96 ? -9.225 5.770 4.336 1.00 90.44 96 GLU A CA 1
ATOM 758 C C . GLU A 1 96 ? -10.743 5.774 4.480 1.00 90.44 96 GLU A C 1
ATOM 760 O O . GLU A 1 96 ? -11.302 6.511 5.293 1.00 90.44 96 GLU A O 1
ATOM 765 N N . ARG A 1 97 ? -11.421 4.926 3.706 1.00 85.31 97 ARG A N 1
ATOM 766 C CA . ARG A 1 97 ? -12.870 4.760 3.778 1.00 85.31 97 ARG A CA 1
ATOM 767 C C . ARG A 1 97 ? -13.314 4.097 5.084 1.00 85.31 97 ARG A C 1
ATOM 769 O O . ARG A 1 97 ? -14.351 4.479 5.615 1.00 85.31 97 ARG A O 1
ATOM 776 N N . LEU A 1 98 ? -12.550 3.125 5.582 1.00 83.44 98 LEU A N 1
ATOM 777 C CA . LEU A 1 98 ? -12.884 2.372 6.794 1.00 83.44 98 LEU A CA 1
ATOM 778 C C . LEU A 1 98 ? -12.548 3.131 8.084 1.00 83.44 98 LEU A C 1
ATOM 780 O O . LEU A 1 98 ? -13.335 3.107 9.026 1.00 83.44 98 LEU A O 1
ATOM 784 N N . PHE A 1 99 ? -11.393 3.797 8.134 1.00 86.81 99 PHE A N 1
ATOM 785 C CA . PHE A 1 99 ? -10.838 4.352 9.376 1.00 86.81 99 PHE A CA 1
ATOM 786 C C . PHE A 1 99 ? -10.663 5.878 9.347 1.00 86.81 99 PHE A C 1
ATOM 788 O O . PHE A 1 99 ? -10.417 6.491 10.382 1.00 86.81 99 PHE A O 1
ATOM 795 N N . GLY A 1 100 ? -10.830 6.519 8.188 1.00 89.12 100 GLY A N 1
ATOM 796 C CA . GLY A 1 100 ? -10.628 7.957 8.002 1.00 89.12 100 GLY A CA 1
ATOM 797 C C . GLY A 1 100 ? -9.278 8.300 7.369 1.00 89.12 100 GLY A C 1
ATOM 798 O O . GLY A 1 100 ? -8.472 7.426 7.075 1.00 89.12 100 GLY A O 1
ATOM 799 N N . SER A 1 101 ? -9.042 9.595 7.138 1.00 94.62 101 SER A N 1
ATOM 800 C CA . SER A 1 101 ? -7.904 10.100 6.349 1.00 94.62 101 SER A CA 1
ATOM 801 C C . SER A 1 101 ? -6.559 9.492 6.753 1.00 94.62 101 SER A C 1
ATOM 803 O O . SER A 1 101 ? -6.215 9.460 7.937 1.00 94.62 101 SER A O 1
ATOM 805 N N . ALA A 1 102 ? -5.783 9.079 5.750 1.00 94.81 102 ALA A N 1
ATOM 806 C CA . ALA A 1 102 ? -4.471 8.497 5.949 1.00 94.81 102 ALA A CA 1
ATOM 807 C C . ALA A 1 102 ? -3.405 9.579 6.138 1.00 94.81 102 ALA A C 1
ATOM 809 O O . ALA A 1 102 ? -3.264 10.516 5.348 1.00 94.81 102 ALA A O 1
ATOM 810 N N . LYS A 1 103 ? -2.577 9.392 7.159 1.00 97.50 103 LYS A N 1
ATOM 811 C CA . LYS A 1 103 ? -1.361 10.157 7.403 1.00 97.50 103 LYS A CA 1
ATOM 812 C C . LYS A 1 103 ? -0.164 9.223 7.331 1.00 97.50 103 LYS A C 1
ATOM 814 O O . LYS A 1 103 ? -0.065 8.275 8.101 1.00 97.50 103 LYS A O 1
ATOM 819 N N . VAL A 1 104 ? 0.782 9.526 6.448 1.00 97.44 104 VAL A N 1
ATOM 820 C CA . VAL A 1 104 ? 2.040 8.774 6.364 1.00 97.44 104 VAL A CA 1
ATOM 821 C C . VAL A 1 104 ? 2.863 8.999 7.633 1.00 97.44 104 VAL A C 1
ATOM 823 O O . VAL A 1 104 ? 3.119 10.144 8.014 1.00 97.44 104 VAL A O 1
ATOM 826 N N . LEU A 1 105 ? 3.265 7.905 8.279 1.00 98.00 105 LEU A N 1
ATOM 827 C CA . LEU A 1 105 ? 4.173 7.904 9.426 1.00 98.00 105 LEU A CA 1
ATOM 828 C C . LEU A 1 105 ? 5.614 7.665 8.975 1.00 98.00 105 LEU A C 1
ATOM 830 O O . LEU A 1 105 ? 6.507 8.411 9.366 1.00 98.00 105 LEU A O 1
ATOM 834 N N . ASP A 1 106 ? 5.819 6.657 8.128 1.00 98.25 106 ASP A N 1
ATOM 835 C CA . ASP A 1 106 ? 7.109 6.335 7.519 1.00 98.25 106 ASP A CA 1
ATOM 836 C C . ASP A 1 106 ? 6.909 5.696 6.140 1.00 98.25 106 ASP A C 1
ATOM 838 O O . ASP A 1 106 ? 5.897 5.028 5.905 1.00 98.25 106 ASP A O 1
ATOM 842 N N . ALA A 1 107 ? 7.859 5.901 5.227 1.00 97.50 107 ALA A N 1
ATOM 843 C CA . ALA A 1 107 ? 7.833 5.293 3.901 1.00 97.50 107 ALA A CA 1
ATOM 844 C C . ALA A 1 107 ? 9.239 5.162 3.304 1.00 97.50 107 ALA A C 1
ATOM 846 O O . ALA A 1 107 ? 10.014 6.116 3.258 1.00 97.50 107 ALA A O 1
ATOM 847 N N . SER A 1 108 ? 9.527 3.985 2.755 1.00 97.88 108 SER A N 1
ATOM 848 C CA . SER A 1 108 ? 10.755 3.674 2.032 1.00 97.88 108 SER A CA 1
ATOM 849 C C . SER A 1 108 ? 10.417 2.928 0.749 1.00 97.88 108 SER A C 1
ATOM 851 O O . SER A 1 108 ? 9.652 1.964 0.763 1.00 97.88 108 SER A O 1
ATOM 853 N N . VAL A 1 109 ? 10.984 3.377 -0.370 1.00 97.19 109 VAL A N 1
ATOM 854 C CA . VAL A 1 109 ? 10.750 2.803 -1.699 1.00 97.19 109 VAL A CA 1
ATOM 855 C C . VAL A 1 109 ? 12.089 2.568 -2.384 1.00 97.19 109 VAL A C 1
ATOM 857 O O . VAL A 1 109 ? 12.944 3.452 -2.413 1.00 97.19 109 VAL A O 1
ATOM 860 N N . GLN A 1 110 ? 12.260 1.376 -2.946 1.00 96.69 110 GLN A N 1
ATOM 861 C CA . GLN A 1 110 ? 13.445 0.977 -3.692 1.00 96.69 110 GLN A CA 1
ATOM 862 C C . GLN A 1 110 ? 13.163 1.027 -5.189 1.00 96.69 110 GLN A C 1
ATOM 864 O O . GLN A 1 110 ? 12.204 0.423 -5.677 1.00 96.69 110 GLN A O 1
ATOM 869 N N . PHE A 1 111 ? 14.044 1.699 -5.920 1.00 94.62 111 PHE A N 1
ATOM 870 C CA . PHE A 1 111 ? 14.016 1.803 -7.376 1.00 94.62 111 PHE A CA 1
ATOM 871 C C . PHE A 1 111 ? 15.245 1.098 -7.965 1.00 94.62 111 PHE A C 1
ATOM 873 O O . PHE A 1 111 ? 16.271 1.007 -7.286 1.00 94.62 111 PHE A O 1
ATOM 880 N N . PRO A 1 112 ? 15.164 0.585 -9.201 1.00 93.44 112 PRO A N 1
ATOM 881 C CA . PRO A 1 112 ? 16.336 0.069 -9.900 1.00 93.44 112 PRO A CA 1
ATOM 882 C C . PRO A 1 112 ? 17.291 1.210 -10.302 1.00 93.44 112 PRO A C 1
ATOM 884 O O . PRO A 1 112 ? 16.943 2.388 -10.221 1.00 93.44 112 PRO A O 1
ATOM 887 N N . GLU A 1 113 ? 18.496 0.857 -10.768 1.00 94.12 113 GLU A N 1
ATOM 888 C CA . GLU A 1 113 ? 19.492 1.837 -11.243 1.00 94.12 113 GLU A CA 1
ATOM 889 C C . GLU A 1 113 ? 18.973 2.687 -12.415 1.00 94.12 113 GLU A C 1
ATOM 891 O O . GLU A 1 113 ? 19.271 3.879 -12.503 1.00 94.12 113 GLU A O 1
ATOM 896 N N . ASP A 1 114 ? 18.166 2.092 -13.300 1.00 93.44 114 ASP A N 1
ATOM 897 C CA . ASP A 1 114 ? 17.460 2.830 -14.346 1.00 93.44 114 ASP A CA 1
ATOM 898 C C . ASP A 1 114 ? 16.295 3.623 -13.739 1.00 93.44 114 ASP A C 1
ATOM 900 O O . ASP A 1 114 ? 15.217 3.094 -13.468 1.00 93.44 114 ASP A O 1
ATOM 904 N N . LEU A 1 115 ? 16.515 4.927 -13.568 1.00 90.62 115 LEU A N 1
ATOM 905 C CA . LEU A 1 115 ? 15.568 5.849 -12.938 1.00 90.62 115 LEU A CA 1
ATOM 906 C C . LEU A 1 115 ? 14.253 6.034 -13.712 1.00 90.62 115 LEU A C 1
ATOM 908 O O . LEU A 1 115 ? 13.312 6.612 -13.161 1.00 90.62 115 LEU A O 1
ATOM 912 N N . SER A 1 116 ? 14.172 5.569 -14.964 1.00 91.06 116 SER A N 1
ATOM 913 C CA . SER A 1 116 ? 12.925 5.579 -15.735 1.00 91.06 116 SER A CA 1
ATOM 914 C C . SER A 1 116 ? 11.948 4.488 -15.292 1.00 91.06 116 SER A C 1
ATOM 916 O O . SER A 1 116 ? 10.743 4.606 -15.537 1.00 91.06 116 SER A O 1
ATOM 918 N N . LEU A 1 117 ? 12.444 3.444 -14.624 1.00 93.00 117 LEU A N 1
ATOM 919 C CA . LEU A 1 117 ? 11.657 2.292 -14.211 1.00 93.00 117 LEU A CA 1
ATOM 920 C C . LEU A 1 117 ? 11.023 2.497 -12.832 1.00 93.00 117 LEU A C 1
ATOM 922 O O . LEU A 1 117 ? 11.562 3.175 -11.954 1.00 93.00 117 LEU A O 1
ATOM 926 N N . CYS A 1 118 ? 9.845 1.904 -12.654 1.00 93.31 118 CYS A N 1
ATOM 927 C CA . CYS A 1 118 ? 9.092 1.961 -11.409 1.00 93.31 118 CYS A CA 1
ATOM 928 C C . CYS A 1 118 ? 9.782 1.198 -10.269 1.00 93.31 118 CYS A C 1
ATOM 930 O O . CYS A 1 118 ? 10.799 0.524 -10.438 1.00 93.31 118 CYS A O 1
ATOM 932 N N . GLU A 1 119 ? 9.207 1.325 -9.081 1.00 95.62 119 GLU A N 1
ATOM 933 C CA . GLU A 1 119 ? 9.670 0.673 -7.870 1.00 95.62 119 GLU A CA 1
ATOM 934 C C . GLU A 1 119 ? 9.775 -0.851 -8.005 1.00 95.62 119 GLU A C 1
ATOM 936 O O . GLU A 1 119 ? 9.054 -1.504 -8.764 1.00 95.62 119 GLU A O 1
ATOM 941 N N . THR A 1 120 ? 10.671 -1.416 -7.201 1.00 95.88 120 THR A N 1
ATOM 942 C CA . THR A 1 120 ? 10.806 -2.864 -7.022 1.00 95.88 120 THR A CA 1
ATOM 943 C C . THR A 1 120 ? 10.283 -3.307 -5.669 1.00 95.88 120 THR A C 1
ATOM 945 O O . THR A 1 120 ? 9.685 -4.371 -5.588 1.00 95.88 120 THR A O 1
ATOM 948 N N . HIS A 1 121 ? 10.494 -2.509 -4.621 1.00 97.12 121 HIS A N 1
ATOM 949 C CA . HIS A 1 121 ? 10.106 -2.835 -3.252 1.00 97.12 121 HIS A CA 1
ATOM 950 C C . HIS A 1 121 ? 9.670 -1.582 -2.508 1.00 97.12 121 HIS A C 1
ATOM 952 O O . HIS A 1 121 ? 10.156 -0.485 -2.792 1.00 97.12 121 HIS A O 1
ATOM 958 N N . PHE A 1 122 ? 8.804 -1.752 -1.517 1.00 97.81 122 PHE A N 1
ATOM 959 C CA . PHE A 1 122 ? 8.459 -0.691 -0.588 1.00 97.81 122 PHE A CA 1
ATOM 960 C C . PHE A 1 122 ? 8.069 -1.230 0.782 1.00 97.81 122 PHE A C 1
ATOM 962 O O . PHE A 1 122 ? 7.625 -2.371 0.931 1.00 97.81 122 PHE A O 1
ATOM 969 N N . MET A 1 123 ? 8.205 -0.355 1.769 1.00 98.31 123 MET A N 1
ATOM 970 C CA . MET A 1 123 ? 7.611 -0.485 3.090 1.00 98.31 123 MET A CA 1
ATOM 971 C C . MET A 1 123 ? 7.043 0.876 3.475 1.00 98.31 123 MET A C 1
ATOM 973 O O . MET A 1 123 ? 7.671 1.903 3.220 1.00 98.31 123 MET A O 1
ATOM 977 N N . ALA A 1 124 ? 5.859 0.895 4.069 1.00 98.25 124 ALA A N 1
ATOM 978 C CA . ALA A 1 124 ? 5.239 2.111 4.562 1.00 98.25 124 ALA A CA 1
ATOM 979 C C . ALA A 1 124 ? 4.396 1.825 5.802 1.00 98.25 124 ALA A C 1
ATOM 981 O O . ALA A 1 124 ? 3.884 0.723 5.990 1.00 98.25 124 ALA A O 1
ATOM 982 N N . SER A 1 125 ? 4.227 2.849 6.630 1.00 97.88 125 SER A N 1
ATOM 983 C CA . SER A 1 125 ? 3.272 2.833 7.728 1.00 97.88 125 SER A CA 1
ATOM 984 C C . SER A 1 125 ? 2.441 4.106 7.743 1.00 97.88 125 SER A C 1
ATOM 986 O O . SER A 1 125 ? 2.950 5.197 7.467 1.00 97.88 125 SER A O 1
ATOM 988 N N . LEU A 1 126 ? 1.154 3.958 8.041 1.00 97.81 126 LEU A N 1
ATOM 989 C CA . LEU A 1 126 ? 0.176 5.039 8.060 1.00 97.81 126 LEU A CA 1
ATOM 990 C C . LEU A 1 126 ? -0.574 5.042 9.395 1.00 97.81 126 LEU A C 1
ATOM 992 O O . LEU A 1 126 ? -0.796 3.992 9.996 1.00 97.81 126 LEU A O 1
ATOM 996 N N . ASP A 1 127 ? -1.010 6.222 9.814 1.00 96.06 127 ASP A N 1
ATOM 997 C CA . ASP A 1 127 ? -2.090 6.402 10.779 1.00 96.06 127 ASP A CA 1
ATOM 998 C C . ASP A 1 127 ? -3.364 6.749 10.006 1.00 96.06 127 ASP A C 1
ATOM 1000 O O . ASP A 1 127 ? -3.357 7.682 9.204 1.00 96.06 127 ASP A O 1
ATOM 1004 N N . CYS A 1 128 ? -4.438 5.991 10.208 1.00 94.12 128 CYS A N 1
ATOM 1005 C CA . CYS A 1 128 ? -5.756 6.272 9.637 1.00 94.12 128 CYS A CA 1
ATOM 1006 C C . CYS A 1 128 ? -6.755 6.377 10.787 1.00 94.12 128 CYS A C 1
ATOM 1008 O O . CYS A 1 128 ? -7.164 5.361 11.343 1.00 94.12 128 CYS A O 1
ATOM 1010 N N . GLY A 1 129 ? -7.078 7.602 11.208 1.00 89.69 129 GLY A N 1
ATOM 1011 C CA . GLY A 1 129 ? -8.006 7.843 12.320 1.00 89.69 129 GLY A CA 1
ATOM 1012 C C . GLY A 1 129 ? -7.591 7.197 13.650 1.00 89.69 129 GLY A C 1
ATOM 1013 O O . GLY A 1 129 ? -8.456 6.774 14.413 1.00 89.69 129 GLY A O 1
ATOM 1014 N N . GLY A 1 130 ? -6.285 7.100 13.931 1.00 89.25 130 GLY A N 1
ATOM 1015 C CA . GLY A 1 130 ? -5.746 6.407 15.108 1.00 89.25 130 GLY A CA 1
ATOM 1016 C C . GLY A 1 130 ? -5.462 4.916 14.897 1.00 89.25 130 GLY A C 1
ATOM 1017 O O . GLY A 1 130 ? -4.913 4.269 15.792 1.00 89.25 130 GLY A O 1
ATOM 1018 N N . GLN A 1 131 ? -5.808 4.359 13.730 1.00 89.62 131 GLN A N 1
ATOM 1019 C CA . GLN A 1 131 ? -5.475 2.989 13.367 1.00 89.62 131 GLN A CA 1
ATOM 1020 C C . GLN A 1 131 ? -4.113 2.911 12.681 1.00 89.62 131 GLN A C 1
ATOM 1022 O O . GLN A 1 131 ? -3.883 3.553 11.655 1.00 89.62 131 GLN A O 1
ATOM 1027 N N . TYR A 1 132 ? -3.227 2.062 13.204 1.00 94.12 132 TYR A N 1
ATOM 1028 C CA . TYR A 1 132 ? -1.949 1.775 12.559 1.00 94.12 132 TYR A CA 1
ATOM 1029 C C . TYR A 1 132 ? -2.126 0.833 11.362 1.00 94.12 132 TYR A C 1
ATOM 1031 O O . TYR A 1 132 ? -2.650 -0.276 11.508 1.00 94.12 132 TYR A O 1
ATOM 1039 N N . ILE A 1 133 ? -1.653 1.266 10.193 1.00 95.81 133 ILE A N 1
ATOM 1040 C CA . ILE A 1 133 ? -1.665 0.507 8.940 1.00 95.81 133 ILE A CA 1
ATOM 1041 C C . ILE A 1 133 ? -0.220 0.236 8.515 1.00 95.81 133 ILE A C 1
ATOM 1043 O O . ILE A 1 133 ? 0.554 1.172 8.320 1.00 95.81 133 ILE A O 1
ATOM 1047 N N . SER A 1 134 ? 0.135 -1.032 8.337 1.00 97.12 134 SER A N 1
ATOM 1048 C CA . SER A 1 134 ? 1.409 -1.490 7.780 1.00 97.12 134 SER A CA 1
ATOM 1049 C C . SER A 1 134 ? 1.215 -1.886 6.321 1.00 97.12 134 SER A C 1
ATOM 1051 O O . SER A 1 134 ? 0.263 -2.589 5.985 1.00 97.12 134 SER A O 1
ATOM 1053 N N . LEU A 1 135 ? 2.106 -1.433 5.440 1.00 97.38 135 LEU A N 1
ATOM 1054 C CA . LEU A 1 135 ? 2.129 -1.834 4.040 1.00 97.38 135 LEU A CA 1
ATOM 1055 C C . LEU A 1 135 ? 3.534 -2.273 3.656 1.00 97.38 135 LEU A C 1
ATOM 1057 O O . LEU A 1 135 ? 4.516 -1.577 3.916 1.00 97.38 135 LEU A O 1
ATOM 1061 N N . SER A 1 136 ? 3.633 -3.403 2.974 1.00 97.31 136 SER A N 1
ATOM 1062 C CA . SER A 1 136 ? 4.890 -3.851 2.390 1.00 97.31 136 SER A CA 1
ATOM 1063 C C . SER A 1 136 ? 4.650 -4.561 1.075 1.00 97.31 136 SER A C 1
ATOM 1065 O O . SER A 1 136 ? 3.622 -5.209 0.864 1.00 97.31 136 SER A O 1
ATOM 1067 N N . GLY A 1 137 ? 5.617 -4.461 0.174 1.00 96.06 137 GLY A N 1
ATOM 1068 C CA . GLY A 1 137 ? 5.564 -5.294 -1.004 1.00 96.06 137 GLY A CA 1
ATOM 1069 C C . GLY A 1 137 ? 6.774 -5.229 -1.899 1.00 96.06 137 GLY A C 1
ATOM 1070 O O . GLY A 1 137 ? 7.623 -4.346 -1.779 1.00 96.06 137 GLY A O 1
ATOM 1071 N N . GLY A 1 138 ? 6.831 -6.201 -2.800 1.00 95.50 138 GLY A N 1
ATOM 1072 C CA . GLY A 1 138 ? 7.942 -6.382 -3.716 1.00 95.50 138 GLY A CA 1
ATOM 1073 C C . GLY A 1 138 ? 7.532 -7.000 -5.044 1.00 95.50 138 GLY A C 1
ATOM 1074 O O . GLY A 1 138 ? 6.509 -7.676 -5.159 1.00 95.50 138 GLY A O 1
ATOM 1075 N N . SER A 1 139 ? 8.370 -6.772 -6.047 1.00 93.94 139 SER A N 1
ATOM 1076 C CA . SER A 1 139 ? 8.303 -7.398 -7.358 1.00 93.94 139 SER A CA 1
ATOM 1077 C C . SER A 1 139 ? 9.623 -8.092 -7.677 1.00 93.94 139 SER A C 1
ATOM 1079 O O . SER A 1 139 ? 10.693 -7.488 -7.590 1.00 93.94 139 SER A O 1
ATOM 1081 N N . GLY A 1 140 ? 9.525 -9.329 -8.155 1.00 87.50 140 GLY A N 1
ATOM 1082 C CA . GLY A 1 140 ? 10.647 -10.211 -8.446 1.00 87.50 140 GLY A CA 1
ATOM 1083 C C . GLY A 1 140 ? 10.730 -11.370 -7.454 1.00 87.50 140 GLY A C 1
ATOM 1084 O O . GLY A 1 140 ? 10.084 -11.366 -6.413 1.00 87.50 140 GLY A O 1
ATOM 1085 N N . GLY A 1 141 ? 11.551 -12.370 -7.775 1.00 83.38 141 GLY A N 1
ATOM 1086 C CA . GLY A 1 141 ? 11.726 -13.561 -6.941 1.00 83.38 141 GLY A CA 1
ATOM 1087 C C . GLY A 1 141 ? 10.851 -14.744 -7.363 1.00 83.38 141 GLY A C 1
ATOM 1088 O O . GLY A 1 141 ? 10.337 -14.799 -8.480 1.00 83.38 141 GLY A O 1
ATOM 1089 N N . VAL A 1 142 ? 10.753 -15.740 -6.481 1.00 85.00 142 VAL A N 1
ATOM 1090 C CA . VAL A 1 142 ? 10.020 -16.992 -6.713 1.00 85.00 142 VAL A CA 1
ATOM 1091 C C . VAL A 1 142 ? 8.843 -17.057 -5.755 1.00 85.00 142 VAL A C 1
ATOM 1093 O O . VAL A 1 142 ? 9.017 -16.945 -4.547 1.00 85.00 142 VAL A O 1
ATOM 1096 N N . GLY A 1 143 ? 7.653 -17.292 -6.294 1.00 83.38 143 GLY A N 1
ATOM 1097 C CA . GLY A 1 143 ? 6.426 -17.406 -5.515 1.00 83.38 143 GLY A CA 1
ATOM 1098 C C . GLY A 1 143 ? 5.222 -16.925 -6.316 1.00 83.38 143 GLY A C 1
ATOM 1099 O O . GLY A 1 143 ? 5.410 -16.332 -7.383 1.00 83.38 143 GLY A O 1
ATOM 1100 N N . PRO A 1 144 ? 3.999 -17.193 -5.838 1.00 86.31 144 PRO A N 1
ATOM 1101 C CA . PRO A 1 144 ? 2.787 -16.711 -6.484 1.00 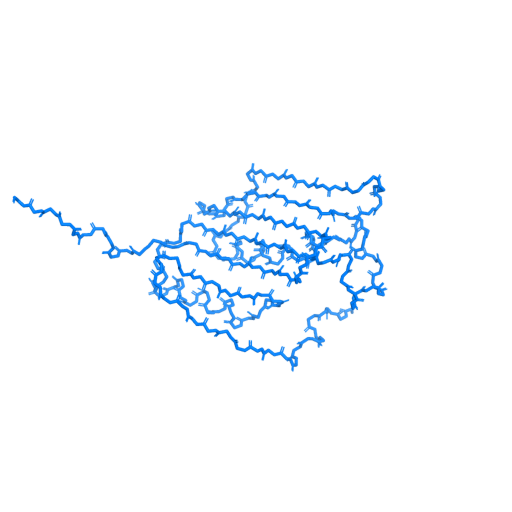86.31 144 PRO A CA 1
ATOM 1102 C C . PRO A 1 144 ? 2.651 -15.193 -6.339 1.00 86.31 144 PRO A C 1
ATOM 1104 O O . PRO A 1 144 ? 3.179 -14.598 -5.399 1.00 86.31 144 PRO A O 1
ATOM 1107 N N . ASP A 1 145 ? 1.893 -14.578 -7.242 1.00 87.00 145 ASP A N 1
ATOM 1108 C CA . ASP A 1 145 ? 1.401 -13.225 -7.009 1.00 87.00 145 ASP A CA 1
ATOM 1109 C C . ASP A 1 145 ? 0.433 -13.249 -5.815 1.00 87.00 145 ASP A C 1
ATOM 1111 O O . ASP A 1 145 ? -0.555 -13.987 -5.847 1.00 87.00 145 ASP A O 1
ATOM 1115 N N . ILE A 1 146 ? 0.686 -12.431 -4.796 1.00 87.69 146 ILE A N 1
ATOM 1116 C CA . ILE A 1 146 ? -0.192 -12.273 -3.631 1.00 87.69 146 ILE A CA 1
ATOM 1117 C C . ILE A 1 146 ? -0.511 -10.799 -3.423 1.00 87.69 146 ILE A C 1
ATOM 1119 O O . ILE A 1 146 ? 0.338 -9.924 -3.620 1.00 87.69 146 ILE A O 1
ATOM 1123 N N . VAL A 1 147 ? -1.738 -10.546 -2.988 1.00 88.56 147 VAL A N 1
ATOM 1124 C CA . VAL A 1 147 ? -2.124 -9.283 -2.376 1.00 88.56 147 VAL A CA 1
ATOM 1125 C C . VAL A 1 147 ? -3.040 -9.621 -1.209 1.00 88.56 147 VAL A C 1
ATOM 1127 O O . VAL A 1 147 ? -4.153 -10.121 -1.384 1.00 88.56 147 VAL A O 1
ATOM 1130 N N . GLU A 1 148 ? -2.531 -9.395 -0.010 1.00 87.56 148 GLU A N 1
ATOM 1131 C CA . GLU A 1 148 ? -3.192 -9.746 1.236 1.00 87.56 148 GLU A CA 1
ATOM 1132 C C . GLU A 1 148 ? -3.527 -8.474 1.998 1.00 87.56 148 GLU A C 1
ATOM 1134 O O . GLU A 1 148 ? -2.689 -7.586 2.145 1.00 87.56 148 GLU A O 1
ATOM 1139 N N . PHE A 1 149 ? -4.758 -8.408 2.490 1.00 86.12 149 PHE A N 1
ATOM 1140 C CA . PHE A 1 149 ? -5.220 -7.386 3.413 1.00 86.12 149 PHE A CA 1
ATOM 1141 C C . PHE A 1 149 ? -5.717 -8.098 4.661 1.00 86.12 149 PHE A C 1
ATOM 1143 O O . PHE A 1 149 ? -6.647 -8.904 4.599 1.00 86.12 149 PHE A O 1
ATOM 1150 N N . THR A 1 150 ? -5.086 -7.815 5.788 1.00 84.06 150 THR A N 1
ATOM 1151 C CA . THR A 1 150 ? -5.418 -8.422 7.074 1.00 84.06 150 THR A CA 1
ATOM 1152 C C . THR A 1 150 ? -5.629 -7.336 8.106 1.00 84.06 150 THR A C 1
ATOM 1154 O O . THR A 1 150 ? -4.984 -6.293 8.058 1.00 84.06 150 THR A O 1
ATOM 1157 N N . PHE A 1 151 ? -6.534 -7.571 9.046 1.00 80.06 151 P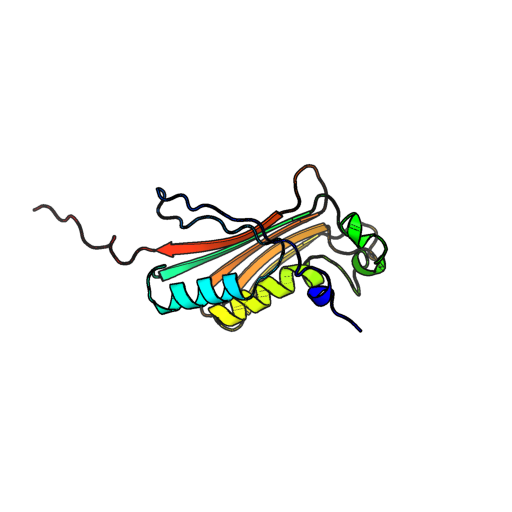HE A N 1
ATOM 1158 C CA . PHE A 1 151 ? -6.721 -6.701 10.195 1.00 80.06 151 PHE A CA 1
ATOM 1159 C C . PHE A 1 151 ? -6.661 -7.543 11.463 1.00 80.06 151 PHE A C 1
ATOM 1161 O O . PHE A 1 151 ? -7.209 -8.641 11.530 1.00 80.06 151 PHE A O 1
ATOM 1168 N N . GLY A 1 152 ? -5.958 -7.036 12.469 1.00 76.25 152 GLY A N 1
ATOM 1169 C CA . GLY A 1 152 ? -6.016 -7.592 13.812 1.00 76.25 152 GLY A CA 1
ATOM 1170 C C . GLY A 1 152 ? -7.200 -6.986 14.545 1.00 76.25 152 GLY A C 1
ATOM 1171 O O . GLY A 1 152 ? -7.460 -5.792 14.394 1.00 76.25 152 GLY A O 1
ATOM 1172 N N . ALA A 1 153 ? -7.885 -7.777 15.360 1.00 70.81 153 ALA A N 1
ATOM 1173 C CA . ALA A 1 153 ? -8.920 -7.261 16.236 1.00 70.81 153 ALA A CA 1
ATOM 1174 C C . ALA A 1 153 ? -8.829 -7.887 17.625 1.00 70.81 153 ALA A C 1
ATOM 1176 O O . ALA A 1 153 ? -8.430 -9.042 17.790 1.00 70.81 153 ALA A O 1
ATOM 1177 N N . ARG A 1 154 ? -9.170 -7.098 18.642 1.00 67.12 154 ARG A N 1
ATOM 1178 C CA . ARG A 1 154 ? -9.232 -7.549 20.028 1.00 67.12 154 ARG A CA 1
ATOM 1179 C C . ARG A 1 154 ? -10.669 -7.926 20.348 1.00 67.12 154 ARG A C 1
ATOM 1181 O O . ARG A 1 154 ? -11.569 -7.097 20.252 1.00 67.12 154 ARG A O 1
ATOM 1188 N N . ASN A 1 155 ? -10.867 -9.169 20.778 1.00 58.38 155 ASN A N 1
ATOM 1189 C CA . ASN A 1 155 ? -12.179 -9.629 21.205 1.00 58.38 155 ASN A CA 1
ATOM 1190 C C . ASN A 1 155 ? -12.596 -8.885 22.495 1.00 58.38 155 ASN A C 1
ATOM 1192 O O . ASN A 1 155 ? -11.875 -8.978 23.496 1.00 58.38 155 ASN A O 1
ATOM 1196 N N . PRO A 1 156 ? -13.737 -8.173 22.516 1.00 53.16 156 PRO A N 1
ATOM 1197 C CA . PRO A 1 156 ? -14.178 -7.428 23.695 1.00 53.16 156 PRO A CA 1
ATOM 1198 C C . PRO A 1 156 ? -14.452 -8.325 24.916 1.00 53.16 156 PRO A C 1
ATOM 1200 O O . PRO A 1 156 ? -14.397 -7.856 26.053 1.00 53.16 156 PRO A O 1
ATOM 1203 N N . HIS A 1 157 ? -14.687 -9.629 24.725 1.00 52.59 157 HIS A N 1
ATOM 1204 C CA . HIS A 1 157 ? -15.039 -10.549 25.812 1.00 52.59 157 HIS A CA 1
ATOM 1205 C C . HIS A 1 157 ? -13.855 -11.155 26.584 1.00 52.59 157 HIS A C 1
ATOM 1207 O O . HIS A 1 157 ? -14.075 -11.826 27.591 1.00 52.59 157 HIS A O 1
ATOM 1213 N N . SER A 1 158 ? -12.598 -10.909 26.195 1.00 48.66 158 SER A N 1
ATOM 1214 C CA . SER A 1 158 ? -11.444 -11.514 26.886 1.00 48.66 158 SER A CA 1
ATOM 1215 C C . SER A 1 158 ? -10.969 -10.744 28.128 1.00 48.66 158 SER A C 1
ATOM 1217 O O . SER A 1 158 ? -9.955 -11.111 28.718 1.00 48.66 158 SER A O 1
ATOM 1219 N N . ALA A 1 159 ? -11.647 -9.661 28.524 1.00 44.47 159 ALA A N 1
ATOM 1220 C CA . ALA A 1 159 ? -11.205 -8.802 29.626 1.00 44.47 159 ALA A CA 1
ATOM 1221 C C . ALA A 1 159 ? -11.809 -9.153 31.000 1.00 44.47 159 ALA A C 1
ATOM 1223 O O . ALA A 1 159 ? -11.500 -8.465 31.970 1.00 44.47 159 ALA A O 1
ATOM 1224 N N . HIS A 1 160 ? -12.670 -10.172 31.128 1.00 46.03 160 HIS A N 1
ATOM 1225 C CA . HIS A 1 160 ? -13.289 -10.549 32.411 1.00 46.03 160 HIS A CA 1
ATOM 1226 C C . HIS A 1 160 ? -13.193 -12.062 32.682 1.00 46.03 160 HIS A C 1
ATOM 1228 O O . HIS A 1 160 ? -14.064 -12.837 32.304 1.00 46.03 160 HIS A O 1
ATOM 1234 N N . GLY A 1 161 ? -12.139 -12.465 33.398 1.00 37.19 161 GLY A N 1
ATOM 1235 C CA . GLY A 1 161 ? -11.971 -13.792 34.009 1.00 37.19 161 GLY A CA 1
ATOM 1236 C C . GLY A 1 161 ? -10.480 -14.127 34.126 1.00 37.19 161 GLY A C 1
ATOM 1237 O O . GLY A 1 161 ? -9.799 -14.172 33.115 1.00 37.19 161 GLY A O 1
ATOM 1238 N N . THR A 1 162 ? -9.853 -14.314 35.285 1.00 39.16 162 THR A N 1
ATOM 1239 C CA . THR A 1 162 ? -10.328 -14.728 36.611 1.00 39.16 162 THR A CA 1
ATOM 1240 C C . THR A 1 162 ? -9.459 -14.091 37.700 1.00 39.16 162 THR A C 1
ATOM 1242 O O . THR A 1 162 ? -8.292 -14.449 37.855 1.00 39.16 162 THR A O 1
ATOM 1245 N N . GLY A 1 163 ? -10.039 -13.188 38.493 1.00 37.78 163 GLY A N 1
ATOM 1246 C CA . GLY A 1 163 ? -9.606 -12.994 39.873 1.00 37.78 163 GLY A CA 1
ATOM 1247 C C . GLY A 1 163 ? -10.215 -14.120 40.699 1.00 37.78 163 GLY A C 1
ATOM 1248 O O . GLY A 1 163 ? -11.417 -14.114 40.947 1.00 37.78 163 GLY A O 1
ATOM 1249 N N . ILE A 1 164 ? -9.405 -15.114 41.049 1.00 40.22 164 ILE A N 1
ATOM 1250 C CA . ILE A 1 164 ? -9.727 -16.070 42.107 1.00 40.22 164 ILE A CA 1
ATOM 1251 C C . ILE A 1 164 ? -9.120 -15.534 43.403 1.00 40.22 164 ILE A C 1
ATOM 1253 O O . ILE A 1 164 ? -7.934 -15.204 43.446 1.00 40.22 164 ILE A O 1
ATOM 1257 N N . SER A 1 165 ? -10.006 -15.372 44.387 1.00 39.56 165 SER A N 1
ATOM 1258 C CA . SER A 1 165 ? -9.753 -15.002 45.782 1.00 39.56 165 SER A CA 1
ATOM 1259 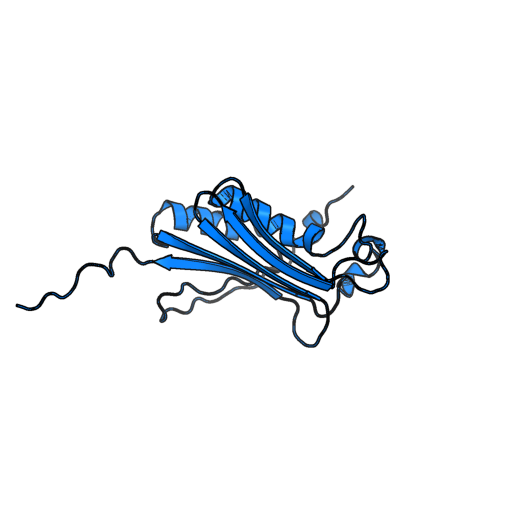C C . SER A 1 165 ? -8.814 -15.963 46.492 1.00 39.56 165 SER A C 1
ATOM 1261 O O . SER A 1 165 ? -8.961 -17.177 46.217 1.00 39.56 165 SER A O 1
#

pLDDT: mean 72.19, std 23.76, range [24.19, 98.31]

Sequence (165 aa):
MKSLWELTSDRAGHGQCVEDAGVVNVVNFPFADAQAINFIEANLSDGTVGDVTGVDVRLHFTSWPRVWQKTARWLSLREQGGFIREVVSHYIYLVERLFGSAKVLDASVQFPEDLSLCETHFMASLDCGGQYISLSGGSGGVGPDIVEFTFGARNPHSAHGTGIS

Secondary structure (DSSP, 8-state):
---GGGS-TT---------SSSS----B-SS--HHHHHHHHHHHHSSTT-EEEEEEEEEEESSSS-GGGTT-GGGGBTTT--HIIIIIHHHHHHHHHHH--EEEEEEEEE--SSTTBPPSEEEEEEEETTEEEEEEEEE-SSS--EEEEEEEEE-GGGG------

Foldseek 3Di:
DDDPVVPPPPDDDDDDFDDDDLFRDDDWPPDPDPVVLVVVVVCVVVCVQAAWQAKEKEWEAQAPPHPVCVVVVQLFFAVRHACCVVPVVVVQVSLCVVQNHKDWPDKDFADDPPNRTHTAWMWTWIQRNNHIYTYIYGYHDDDHTTIIMGIRHDDPPPPDDDDDD

Radius of gyration: 18.3 Å; chains: 1; bounding box: 42×31×69 Å